Protein AF-A0A7C2KUP7-F1 (afdb_monomer_lite)

Foldseek 3Di:
DDDDDLLSLLLVLLLCCVVVVDPVSLVVSLVSCLVCVVVDPPVVSCVSCVVSVSNVSVVVSVVPRDDD

Radius of gyration: 11.1 Å; chains: 1; bounding box: 29×22×29 Å

pLDDT: mean 90.03, std 7.85, range [55.22, 96.56]

Secondary structure (DSSP, 8-state):
-PPPPHHHHHHHHHHHHHHHT-HHHHHHHHHHHHHHGGGS-HHHHHHHHHHHT-HHHHHHHHHTSPP-

Structure (mmCIF, N/CA/C/O backbone):
data_AF-A0A7C2KUP7-F1
#
_entry.id   AF-A0A7C2KUP7-F1
#
loop_
_atom_site.group_PDB
_atom_site.id
_atom_site.type_symbol
_atom_site.label_atom_id
_atom_site.label_alt_id
_atom_site.label_comp_id
_atom_site.label_asym_id
_atom_site.label_entity_id
_atom_site.label_seq_id
_atom_site.pdbx_PDB_ins_code
_atom_site.Cartn_x
_atom_site.Cartn_y
_atom_site.Cartn_z
_atom_site.occupancy
_atom_site.B_iso_or_equiv
_atom_site.auth_seq_id
_atom_site.auth_comp_id
_atom_site.auth_asym_id
_atom_site.auth_atom_id
_atom_site.pdbx_PDB_model_num
ATOM 1 N N . MET A 1 1 ? 18.649 -12.781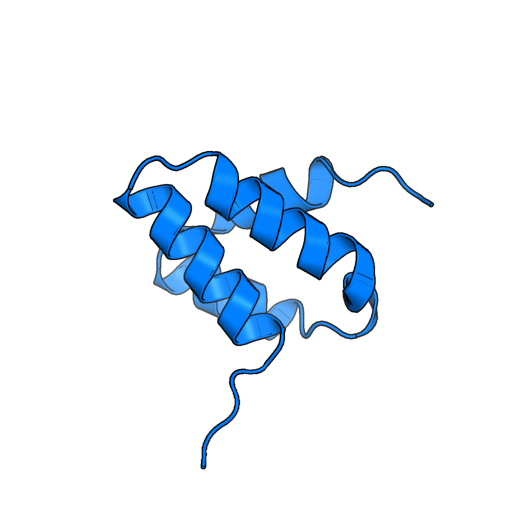 9.991 1.00 66.38 1 MET A N 1
ATOM 2 C CA . MET A 1 1 ? 17.976 -11.465 10.009 1.00 66.38 1 MET A CA 1
ATOM 3 C C . MET A 1 1 ? 16.919 -11.500 8.919 1.00 66.38 1 MET A C 1
ATOM 5 O O . MET A 1 1 ? 17.287 -11.772 7.787 1.00 66.38 1 MET A O 1
ATOM 9 N N . TYR A 1 2 ? 15.636 -11.349 9.255 1.00 77.19 2 TYR A N 1
ATOM 10 C CA . TYR A 1 2 ? 14.557 -11.308 8.260 1.00 77.19 2 TYR A CA 1
ATOM 11 C C . TYR A 1 2 ? 14.348 -9.857 7.830 1.00 77.19 2 TYR A C 1
ATOM 13 O O . TYR A 1 2 ? 14.093 -9.005 8.680 1.00 77.19 2 TYR A O 1
ATOM 21 N N . LEU A 1 3 ? 14.505 -9.580 6.535 1.00 80.25 3 LEU A N 1
ATOM 22 C CA . LEU A 1 3 ? 14.175 -8.286 5.951 1.00 80.25 3 LEU A CA 1
ATOM 23 C C . LEU A 1 3 ? 12.777 -8.404 5.327 1.00 80.25 3 LEU A C 1
ATOM 25 O O . LEU A 1 3 ? 12.563 -9.352 4.570 1.00 80.25 3 LEU A O 1
ATOM 29 N N . PRO A 1 4 ? 11.828 -7.512 5.655 1.00 85.12 4 PRO A N 1
ATOM 30 C CA . PRO A 1 4 ? 10.503 -7.557 5.053 1.00 85.12 4 PRO A CA 1
ATOM 31 C C . PRO A 1 4 ? 10.603 -7.344 3.542 1.00 85.12 4 PRO A C 1
ATOM 33 O O . PRO A 1 4 ? 11.384 -6.510 3.075 1.00 85.12 4 PRO A O 1
ATOM 36 N N . THR A 1 5 ? 9.803 -8.098 2.793 1.00 92.25 5 THR A N 1
ATOM 37 C CA . THR A 1 5 ? 9.646 -7.892 1.349 1.00 92.25 5 THR A CA 1
ATOM 38 C C . THR A 1 5 ? 8.877 -6.598 1.071 1.00 92.25 5 THR A C 1
ATOM 40 O O . THR A 1 5 ? 8.276 -6.003 1.974 1.00 92.25 5 THR A O 1
ATOM 43 N N . ALA A 1 6 ? 8.884 -6.129 -0.180 1.00 93.38 6 ALA A N 1
ATOM 44 C CA . ALA A 1 6 ? 8.090 -4.960 -0.558 1.00 93.38 6 ALA A CA 1
ATOM 45 C C . ALA A 1 6 ? 6.586 -5.225 -0.350 1.00 93.38 6 ALA A C 1
ATOM 47 O O . ALA A 1 6 ? 5.848 -4.337 0.080 1.00 93.38 6 ALA A O 1
ATOM 48 N N . GLU A 1 7 ? 6.159 -6.465 -0.565 1.00 94.25 7 GLU A N 1
ATOM 49 C CA . GLU A 1 7 ? 4.814 -6.962 -0.325 1.00 94.25 7 GLU A CA 1
ATOM 50 C C . GLU A 1 7 ? 4.446 -6.874 1.157 1.00 94.25 7 GLU A C 1
ATOM 52 O O . GLU A 1 7 ? 3.406 -6.311 1.499 1.00 94.25 7 GLU A O 1
ATOM 57 N N . ASP A 1 8 ? 5.318 -7.351 2.049 1.00 94.12 8 ASP A N 1
ATOM 58 C CA . ASP A 1 8 ? 5.082 -7.300 3.498 1.00 94.12 8 ASP A CA 1
ATOM 59 C C . ASP A 1 8 ? 4.969 -5.854 4.003 1.00 94.12 8 ASP A C 1
ATOM 61 O O . ASP A 1 8 ? 4.160 -5.555 4.893 1.00 94.12 8 ASP A O 1
ATOM 65 N N . VAL A 1 9 ? 5.746 -4.935 3.417 1.00 93.88 9 VAL A N 1
ATOM 66 C CA . VAL A 1 9 ? 5.647 -3.496 3.700 1.00 93.88 9 VAL A CA 1
ATOM 67 C C . VAL A 1 9 ? 4.281 -2.959 3.272 1.00 93.88 9 VAL A C 1
ATOM 69 O O . VAL A 1 9 ? 3.619 -2.299 4.076 1.00 93.88 9 VAL A O 1
ATOM 72 N N . VAL A 1 10 ? 3.823 -3.264 2.054 1.00 94.88 10 VAL A N 1
ATOM 73 C CA . VAL A 1 10 ? 2.498 -2.846 1.560 1.00 94.88 10 VAL A CA 1
ATOM 74 C C . VAL A 1 10 ? 1.381 -3.418 2.440 1.00 94.88 10 VAL A C 1
ATOM 76 O O . VAL A 1 10 ? 0.534 -2.659 2.913 1.00 94.88 10 VAL A O 1
ATOM 79 N N . ILE A 1 11 ? 1.406 -4.719 2.742 1.00 95.31 11 ILE A N 1
ATOM 80 C CA . ILE A 1 11 ? 0.414 -5.406 3.590 1.00 95.31 11 ILE A CA 1
ATOM 81 C C . ILE A 1 11 ? 0.327 -4.741 4.967 1.00 95.31 11 ILE A C 1
ATOM 83 O O . ILE A 1 11 ? -0.772 -4.447 5.449 1.00 95.31 11 ILE A O 1
ATOM 87 N N . SER A 1 12 ? 1.479 -4.461 5.582 1.00 94.62 12 SER A N 1
ATOM 88 C CA . SER A 1 12 ? 1.555 -3.823 6.900 1.00 94.62 12 SER A CA 1
ATOM 89 C C . SER A 1 12 ? 0.990 -2.404 6.876 1.00 94.62 12 SER A C 1
ATOM 91 O O . SER A 1 12 ? 0.230 -2.020 7.766 1.00 94.62 12 SER A O 1
ATOM 93 N N . LYS A 1 13 ? 1.305 -1.634 5.832 1.00 94.12 13 LYS A N 1
ATOM 94 C CA . LYS A 1 13 ? 0.832 -0.258 5.660 1.00 94.12 13 LYS A CA 1
ATOM 95 C C . LYS A 1 13 ? -0.677 -0.177 5.454 1.00 94.12 13 LYS A C 1
ATOM 97 O O . LYS A 1 13 ? -1.332 0.641 6.100 1.00 94.12 13 LYS A O 1
ATOM 102 N N . LEU A 1 14 ? -1.246 -1.063 4.639 1.00 94.62 14 LEU A N 1
ATOM 103 C CA . LEU A 1 14 ? -2.697 -1.146 4.450 1.00 94.62 14 LEU A CA 1
ATOM 104 C C . LEU A 1 14 ? -3.412 -1.503 5.759 1.00 94.62 14 LEU A C 1
ATOM 106 O O . LEU A 1 14 ? -4.406 -0.868 6.119 1.00 94.62 14 LEU A O 1
ATOM 110 N N . ARG A 1 15 ? -2.856 -2.447 6.529 1.00 94.19 15 ARG A N 1
ATOM 111 C CA . ARG A 1 15 ? -3.370 -2.815 7.855 1.00 94.19 15 ARG A CA 1
ATOM 112 C C . ARG A 1 15 ? -3.336 -1.643 8.836 1.00 94.19 15 ARG A C 1
ATOM 114 O O . ARG A 1 15 ? -4.320 -1.397 9.531 1.00 94.19 15 ARG A O 1
ATOM 121 N N . TRP A 1 16 ? -2.230 -0.900 8.898 1.00 92.94 16 TRP A N 1
ATOM 122 C CA . TRP A 1 16 ? -2.113 0.272 9.774 1.00 92.94 16 TRP A CA 1
ATOM 123 C C . TRP A 1 16 ? -3.037 1.409 9.353 1.00 92.94 16 TRP A C 1
ATOM 125 O O . TRP A 1 16 ? -3.623 2.064 10.216 1.00 92.94 16 TRP A O 1
ATOM 135 N N . SER A 1 17 ? -3.217 1.616 8.048 1.00 92.19 17 SER A N 1
ATOM 136 C CA . SER A 1 17 ? -4.175 2.594 7.542 1.00 92.19 17 SER A CA 1
ATOM 137 C C . SER A 1 17 ? -5.601 2.248 7.977 1.00 92.19 17 SER A C 1
ATOM 139 O O . SER A 1 17 ? -6.304 3.120 8.486 1.00 92.19 17 SER A O 1
ATOM 141 N N . GLN A 1 18 ? -5.992 0.971 7.895 1.00 91.19 18 GLN A N 1
ATOM 142 C CA . GLN A 1 18 ? -7.301 0.501 8.351 1.00 91.19 18 GLN A CA 1
ATOM 143 C C . GLN A 1 18 ? -7.490 0.649 9.868 1.00 91.19 18 GLN A C 1
ATOM 145 O O . GLN A 1 18 ? -8.508 1.175 10.314 1.00 91.19 18 GLN A O 1
ATOM 150 N N . GLN A 1 19 ? -6.516 0.205 10.668 1.00 89.44 19 GLN A N 1
ATOM 151 C CA . GLN A 1 19 ? -6.621 0.202 12.133 1.00 89.44 19 GLN A CA 1
ATOM 152 C C . GLN A 1 19 ? -6.512 1.604 12.738 1.00 89.44 19 GLN A C 1
ATOM 154 O O . GLN A 1 19 ? -7.253 1.950 13.654 1.00 89.44 19 GLN A O 1
ATOM 159 N N . GLY A 1 20 ? -5.585 2.416 12.232 1.00 84.62 20 GLY A N 1
ATOM 160 C CA . GLY A 1 20 ? -5.308 3.752 12.750 1.00 84.62 20 GLY A CA 1
ATOM 161 C C . GLY A 1 20 ? -6.067 4.874 12.042 1.00 84.62 20 GLY A C 1
ATOM 162 O O . GLY A 1 20 ? -5.898 6.029 12.428 1.00 84.62 20 GLY A O 1
ATOM 163 N N . LYS A 1 21 ? -6.841 4.573 10.985 1.00 76.50 21 LYS A N 1
ATOM 164 C CA . LYS A 1 21 ? -7.443 5.561 10.063 1.00 76.50 21 LYS A CA 1
ATOM 165 C C . LYS A 1 21 ? -6.421 6.585 9.546 1.00 76.50 21 LYS A C 1
ATOM 167 O O . LYS A 1 21 ? -6.721 7.766 9.374 1.00 76.50 21 LYS A O 1
ATOM 172 N N . ARG A 1 22 ? -5.177 6.144 9.331 1.00 80.69 22 ARG A N 1
ATOM 173 C CA . ARG A 1 22 ? -4.060 7.016 8.945 1.00 80.69 22 ARG A CA 1
ATOM 174 C C . ARG A 1 22 ? -3.970 7.080 7.427 1.00 80.69 22 ARG A C 1
ATOM 176 O O . ARG A 1 22 ? -3.508 6.140 6.783 1.00 80.69 22 ARG A O 1
ATOM 183 N N . ALA A 1 23 ? -4.360 8.221 6.863 1.00 83.19 23 ALA A N 1
ATOM 184 C CA . ALA A 1 23 ? -4.250 8.483 5.426 1.00 83.19 23 ALA A CA 1
ATOM 185 C C . ALA A 1 23 ? -2.793 8.420 4.923 1.00 83.19 23 ALA A C 1
ATOM 187 O O . ALA A 1 23 ? -2.539 8.016 3.792 1.00 83.19 23 ALA A O 1
ATOM 188 N N . LYS A 1 24 ? -1.821 8.758 5.785 1.00 88.44 24 LYS A N 1
ATOM 189 C CA . LYS A 1 24 ? -0.393 8.698 5.447 1.00 88.44 24 LYS A CA 1
ATOM 190 C C . LYS A 1 24 ? 0.084 7.277 5.130 1.00 88.44 24 LYS A C 1
ATOM 192 O O . LYS A 1 24 ? 0.840 7.103 4.186 1.00 88.44 24 LYS A O 1
ATOM 197 N N . ASP A 1 25 ? -0.372 6.269 5.874 1.00 91.06 25 ASP A N 1
ATOM 198 C CA . ASP A 1 25 ? 0.065 4.888 5.638 1.00 91.06 25 ASP A CA 1
ATOM 199 C C . ASP A 1 25 ? -0.470 4.338 4.303 1.00 91.06 25 ASP A C 1
ATOM 201 O O . ASP A 1 25 ? 0.232 3.589 3.627 1.00 91.06 25 ASP A O 1
ATOM 205 N N . LEU A 1 26 ? -1.657 4.778 3.868 1.00 90.88 26 LEU A N 1
ATOM 206 C CA . LEU A 1 26 ? -2.181 4.462 2.534 1.00 90.88 26 LEU A CA 1
ATOM 207 C C . LEU A 1 26 ? -1.344 5.118 1.425 1.00 90.88 26 LEU A C 1
ATOM 209 O O . LEU A 1 26 ? -1.023 4.471 0.430 1.00 90.88 26 LEU A O 1
ATOM 213 N N . ALA A 1 27 ? -0.943 6.379 1.611 1.00 91.38 27 ALA A N 1
ATOM 214 C CA . ALA A 1 27 ? -0.065 7.078 0.672 1.00 91.38 27 ALA A CA 1
ATOM 215 C C . ALA A 1 27 ? 1.323 6.416 0.573 1.00 91.38 27 ALA A C 1
ATOM 217 O O . ALA A 1 27 ? 1.863 6.273 -0.523 1.00 91.38 27 ALA A O 1
ATOM 218 N N . ASP A 1 28 ? 1.879 5.955 1.697 1.00 92.38 28 ASP A N 1
ATOM 219 C CA . ASP A 1 28 ? 3.137 5.204 1.714 1.00 92.38 28 ASP A CA 1
ATOM 220 C C . ASP A 1 28 ? 3.006 3.877 0.942 1.00 92.38 28 ASP A C 1
ATOM 222 O O . ASP A 1 28 ? 3.864 3.568 0.115 1.00 92.38 28 ASP A O 1
ATOM 226 N N . ALA A 1 29 ? 1.924 3.115 1.159 1.00 93.69 29 ALA A N 1
ATOM 227 C CA . ALA A 1 29 ? 1.657 1.881 0.411 1.00 93.69 29 ALA A CA 1
AT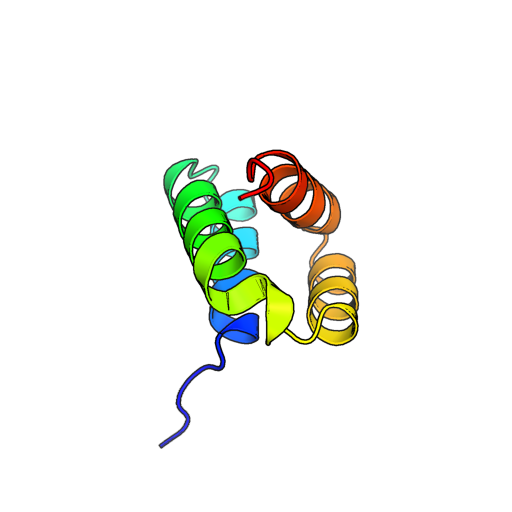OM 228 C C . ALA A 1 29 ? 1.556 2.149 -1.097 1.00 93.69 29 ALA A C 1
ATOM 230 O O . ALA A 1 29 ? 2.186 1.459 -1.897 1.00 93.69 29 ALA A O 1
ATOM 231 N N . ARG A 1 30 ? 0.826 3.202 -1.481 1.00 93.00 30 ARG A N 1
ATOM 232 C CA . ARG A 1 30 ? 0.709 3.648 -2.873 1.00 93.00 30 ARG A CA 1
ATOM 233 C C . ARG A 1 30 ? 2.074 3.947 -3.490 1.00 93.00 30 ARG A C 1
ATOM 235 O O . ARG A 1 30 ? 2.326 3.520 -4.610 1.00 93.00 30 ARG A O 1
ATOM 242 N N . ASN A 1 31 ? 2.952 4.659 -2.786 1.00 92.81 31 ASN A N 1
ATOM 243 C CA . ASN A 1 31 ? 4.280 4.997 -3.305 1.00 92.81 31 ASN A CA 1
A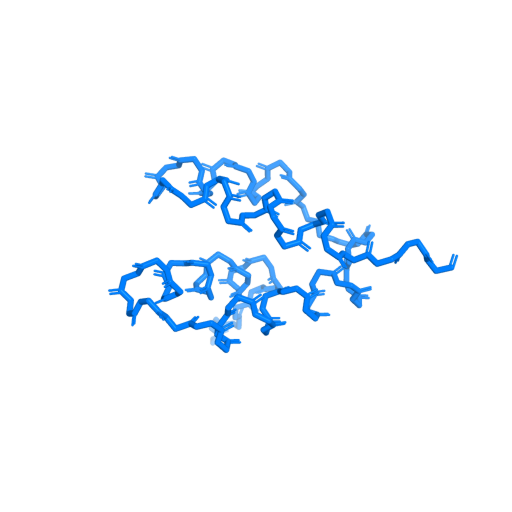TOM 244 C C . ASN A 1 31 ? 5.140 3.750 -3.544 1.00 92.81 31 ASN A C 1
ATOM 246 O O . ASN A 1 31 ? 5.823 3.665 -4.561 1.00 92.81 31 ASN A O 1
ATOM 250 N N . VAL A 1 32 ? 5.077 2.760 -2.646 1.00 93.38 32 VAL A N 1
ATOM 251 C CA . VAL A 1 32 ? 5.773 1.479 -2.848 1.00 93.38 32 VAL A CA 1
ATOM 252 C C . VAL A 1 32 ? 5.227 0.760 -4.079 1.00 93.38 32 VAL A C 1
ATOM 254 O O . VAL A 1 32 ? 6.011 0.325 -4.920 1.00 93.38 32 VAL A O 1
ATOM 257 N N . ILE A 1 33 ? 3.901 0.697 -4.225 1.00 93.62 33 ILE A N 1
ATOM 258 C CA . ILE A 1 33 ? 3.250 0.094 -5.393 1.00 93.62 33 ILE A CA 1
ATOM 259 C C . ILE A 1 33 ? 3.623 0.839 -6.683 1.00 93.62 33 ILE A C 1
ATOM 261 O O . ILE A 1 33 ? 3.880 0.200 -7.694 1.00 93.62 33 ILE A O 1
ATOM 265 N N . ALA A 1 34 ? 3.708 2.168 -6.669 1.00 92.12 34 ALA A N 1
ATOM 266 C CA . ALA A 1 34 ? 4.067 2.947 -7.854 1.00 92.12 34 ALA A CA 1
ATOM 267 C C . ALA A 1 34 ? 5.510 2.687 -8.323 1.00 92.12 34 ALA A C 1
ATOM 269 O O . ALA A 1 34 ? 5.776 2.684 -9.519 1.00 92.12 34 ALA A O 1
ATOM 270 N N . VAL A 1 35 ? 6.442 2.456 -7.392 1.00 92.19 35 VAL A N 1
ATOM 271 C CA . VAL A 1 35 ? 7.864 2.229 -7.711 1.00 92.19 35 VAL A CA 1
ATOM 272 C C . VAL A 1 35 ? 8.163 0.761 -8.019 1.00 92.19 35 VAL A C 1
ATOM 274 O O . VAL A 1 35 ? 9.027 0.461 -8.842 1.00 92.19 35 VAL A O 1
ATOM 277 N N . GLN A 1 36 ? 7.489 -0.165 -7.335 1.00 91.94 36 GLN A N 1
ATOM 278 C CA . GLN A 1 36 ? 7.800 -1.596 -7.388 1.00 91.94 36 GLN A CA 1
ATOM 279 C C . GLN A 1 36 ? 6.693 -2.442 -8.019 1.00 91.94 36 GLN A C 1
ATOM 281 O O . GLN A 1 36 ? 6.860 -3.651 -8.096 1.00 91.94 36 GLN A O 1
ATOM 286 N N . GLY A 1 37 ? 5.603 -1.838 -8.500 1.00 88.50 37 GLY A N 1
ATOM 287 C CA . GLY A 1 37 ? 4.387 -2.520 -8.955 1.00 88.50 37 GLY A CA 1
ATOM 288 C C . GLY A 1 37 ? 4.610 -3.679 -9.922 1.00 88.50 37 GLY A C 1
ATOM 289 O O . GLY A 1 37 ? 3.979 -4.719 -9.764 1.00 88.50 37 GLY A O 1
ATOM 290 N N . ASP A 1 38 ? 5.547 -3.543 -10.858 1.00 89.25 38 ASP A N 1
ATOM 291 C CA . ASP A 1 38 ? 5.864 -4.595 -11.837 1.00 89.25 38 ASP A CA 1
ATOM 292 C C . ASP A 1 38 ? 6.618 -5.791 -11.235 1.00 89.25 38 ASP A C 1
ATOM 294 O O . ASP A 1 38 ? 6.671 -6.862 -11.833 1.00 89.25 38 ASP A O 1
ATOM 298 N N . ARG A 1 39 ? 7.232 -5.607 -10.062 1.00 91.69 39 ARG A N 1
ATOM 299 C CA . ARG A 1 39 ? 7.993 -6.629 -9.329 1.00 91.69 39 ARG A CA 1
ATOM 300 C C . ARG A 1 39 ? 7.215 -7.231 -8.163 1.00 91.69 39 ARG A C 1
ATOM 302 O O . ARG A 1 39 ? 7.697 -8.198 -7.587 1.00 91.69 39 ARG A O 1
ATOM 309 N N . LEU A 1 40 ? 6.070 -6.645 -7.807 1.00 93.75 40 LEU A N 1
ATOM 310 C CA . LEU A 1 40 ? 5.250 -7.118 -6.698 1.00 93.75 40 LEU A CA 1
ATOM 311 C C . LEU A 1 4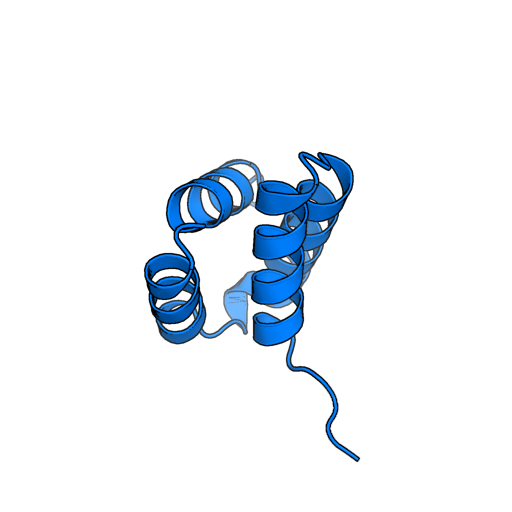0 ? 4.505 -8.396 -7.081 1.00 93.75 40 LEU A C 1
ATOM 313 O O . LEU A 1 40 ? 3.873 -8.469 -8.139 1.00 93.75 40 LEU A O 1
ATOM 317 N N . ASP A 1 41 ? 4.495 -9.364 -6.170 1.00 95.38 41 ASP A N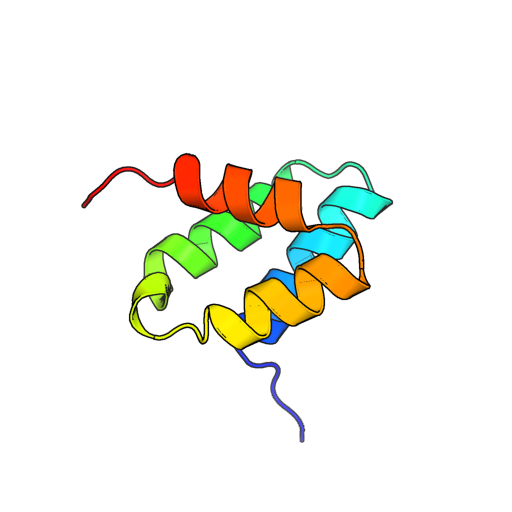 1
ATOM 318 C CA . ASP A 1 41 ? 3.580 -10.498 -6.249 1.00 95.38 41 ASP A CA 1
ATOM 319 C C . ASP A 1 41 ? 2.155 -10.048 -5.884 1.00 95.38 41 ASP A C 1
ATOM 321 O O . ASP A 1 41 ? 1.748 -9.951 -4.719 1.00 95.38 41 ASP A O 1
ATOM 325 N N . TRP A 1 42 ? 1.378 -9.737 -6.920 1.00 93.69 42 TRP A N 1
ATOM 326 C CA . TRP A 1 42 ? 0.001 -9.276 -6.781 1.00 93.69 42 TRP A CA 1
ATOM 327 C C . TRP A 1 42 ? -0.951 -10.339 -6.237 1.00 93.69 42 TRP A C 1
ATOM 329 O O . TRP A 1 42 ? -1.947 -9.977 -5.607 1.00 93.69 42 TRP A O 1
ATOM 339 N N . ASP A 1 43 ? -0.677 -11.620 -6.477 1.00 94.94 43 ASP A N 1
ATOM 340 C CA . ASP A 1 43 ? -1.522 -12.702 -5.979 1.00 94.94 43 ASP A CA 1
ATOM 341 C C . ASP A 1 43 ? -1.302 -12.883 -4.477 1.00 94.94 43 ASP A C 1
ATOM 343 O O . ASP A 1 43 ? -2.277 -12.916 -3.722 1.00 94.94 43 ASP A O 1
ATOM 347 N N . TYR A 1 44 ? -0.046 -12.842 -4.023 1.00 94.75 44 TYR A N 1
ATOM 348 C CA . TYR A 1 44 ? 0.297 -12.822 -2.600 1.00 94.75 44 TYR A CA 1
ATOM 349 C C . TYR A 1 44 ? -0.309 -11.611 -1.874 1.00 94.75 44 TYR A C 1
ATOM 351 O O . TYR A 1 44 ? -0.936 -11.764 -0.819 1.00 94.75 44 TYR A O 1
ATOM 359 N N . LEU A 1 45 ? -0.185 -10.410 -2.455 1.00 95.12 45 LEU A N 1
ATOM 360 C CA . LEU A 1 45 ? -0.775 -9.187 -1.902 1.00 95.12 45 LEU A CA 1
ATOM 361 C C . LEU A 1 45 ? -2.293 -9.293 -1.755 1.00 95.12 45 LEU A C 1
ATOM 363 O O . LEU A 1 45 ? -2.824 -8.958 -0.693 1.00 95.12 45 LEU A O 1
ATOM 367 N N . ARG A 1 46 ? -2.993 -9.755 -2.799 1.00 94.75 46 ARG A N 1
ATOM 368 C CA . ARG A 1 46 ? -4.450 -9.933 -2.769 1.00 94.75 46 ARG A CA 1
ATOM 369 C C . ARG A 1 46 ? -4.865 -10.945 -1.714 1.00 94.75 46 ARG A C 1
ATOM 371 O O . ARG A 1 46 ? -5.759 -10.654 -0.922 1.00 94.75 46 ARG A O 1
ATOM 378 N N . ASP A 1 47 ? -4.194 -12.091 -1.646 1.00 96.56 47 ASP A N 1
ATOM 379 C CA . ASP A 1 47 ? -4.534 -13.138 -0.685 1.00 96.56 47 ASP A CA 1
ATOM 380 C C . ASP A 1 47 ? -4.375 -12.673 0.763 1.00 96.56 47 ASP A C 1
ATOM 382 O O . ASP A 1 47 ? -5.261 -12.905 1.592 1.00 96.56 47 ASP A O 1
ATOM 386 N N . TRP A 1 48 ? -3.287 -11.968 1.077 1.00 96.25 48 TRP A N 1
ATOM 387 C CA . TRP A 1 48 ? -3.091 -11.406 2.411 1.00 96.25 48 TRP A CA 1
ATOM 388 C C . TRP A 1 48 ? -4.045 -10.261 2.715 1.00 96.25 48 TRP A C 1
ATOM 390 O O . TRP A 1 48 ? -4.637 -10.245 3.796 1.00 96.25 48 TRP A O 1
ATOM 400 N N . CYS A 1 49 ? -4.258 -9.345 1.769 1.00 95.31 49 CYS A N 1
ATOM 401 C CA . CYS A 1 49 ? -5.212 -8.253 1.940 1.00 95.31 49 CYS A CA 1
ATOM 402 C C . CYS A 1 49 ? -6.634 -8.771 2.167 1.00 95.31 49 CYS A C 1
ATOM 404 O O . CYS A 1 49 ? -7.335 -8.242 3.028 1.00 95.31 49 CYS A O 1
ATOM 406 N N . ARG A 1 50 ? -7.040 -9.840 1.476 1.00 95.50 50 ARG A N 1
ATOM 407 C CA . ARG A 1 50 ? -8.326 -10.511 1.690 1.00 95.50 50 ARG A CA 1
ATOM 408 C C . ARG A 1 50 ? -8.426 -11.111 3.092 1.00 95.50 50 ARG A C 1
ATOM 410 O O . ARG A 1 50 ? -9.427 -10.901 3.771 1.00 95.50 50 ARG A O 1
ATOM 417 N N . ARG A 1 51 ? -7.379 -11.797 3.569 1.00 95.62 51 ARG A N 1
ATOM 418 C CA . ARG A 1 51 ? -7.340 -12.398 4.921 1.00 95.62 51 ARG A CA 1
ATOM 419 C C . ARG A 1 51 ? -7.489 -11.368 6.041 1.00 95.62 51 ARG A C 1
ATOM 421 O O . ARG A 1 51 ? -8.093 -11.679 7.062 1.00 95.62 51 ARG A O 1
ATOM 428 N N . GLN A 1 52 ? -6.948 -10.164 5.862 1.00 93.81 52 GLN A N 1
ATOM 429 C CA . GLN A 1 52 ? -7.026 -9.086 6.857 1.00 93.81 52 GLN A CA 1
ATOM 430 C C . GLN A 1 52 ? -8.123 -8.044 6.576 1.00 93.81 52 GLN A C 1
ATOM 432 O O . GLN A 1 52 ? -8.276 -7.106 7.351 1.00 93.81 52 GLN A O 1
ATOM 437 N N . GLY A 1 53 ? -8.886 -8.192 5.487 1.00 94.81 53 GLY A N 1
ATOM 438 C CA . GLY A 1 53 ? -9.983 -7.291 5.125 1.00 94.81 53 GLY A CA 1
ATOM 439 C C . GLY A 1 53 ? -9.554 -5.916 4.595 1.00 94.81 53 GLY A C 1
ATOM 440 O O . GLY A 1 53 ? -10.314 -4.960 4.726 1.00 94.81 53 GLY A O 1
ATOM 441 N N . THR A 1 54 ? -8.359 -5.785 4.011 1.00 95.38 54 THR A N 1
ATOM 442 C CA . THR A 1 54 ? -7.830 -4.528 3.436 1.00 95.38 54 THR A CA 1
ATOM 443 C C . THR A 1 54 ? -7.843 -4.500 1.906 1.00 95.38 54 THR A C 1
ATOM 445 O O . THR A 1 54 ? -7.193 -3.649 1.306 1.00 95.38 54 THR A O 1
ATOM 448 N N . GLU A 1 55 ? -8.550 -5.422 1.253 1.00 94.06 55 GLU A N 1
ATOM 449 C CA . GLU A 1 55 ? -8.600 -5.531 -0.215 1.00 94.06 55 GLU A CA 1
ATOM 450 C C . GLU A 1 55 ? -9.099 -4.238 -0.882 1.00 94.06 55 GLU A C 1
ATOM 452 O O . GLU A 1 55 ? -8.474 -3.742 -1.814 1.00 94.06 55 GLU A O 1
ATOM 457 N N . ALA A 1 56 ? -10.127 -3.599 -0.315 1.00 92.56 56 ALA A N 1
ATOM 458 C CA . ALA A 1 56 ? -10.623 -2.314 -0.810 1.00 92.56 56 ALA A CA 1
ATOM 459 C C . ALA A 1 56 ? -9.569 -1.189 -0.746 1.00 92.56 56 ALA A C 1
ATOM 461 O O . ALA A 1 56 ? -9.536 -0.326 -1.618 1.00 92.56 56 ALA A O 1
ATOM 462 N N . LEU A 1 57 ? -8.691 -1.204 0.266 1.00 93.00 57 LEU A N 1
ATOM 463 C CA . LEU A 1 57 ? -7.603 -0.227 0.388 1.00 93.00 57 LEU A CA 1
ATOM 464 C C . LEU A 1 57 ? -6.480 -0.505 -0.618 1.00 93.00 57 LEU A C 1
ATOM 466 O O . LEU A 1 57 ? -5.878 0.437 -1.126 1.00 93.00 57 LEU A O 1
ATOM 470 N N . LEU A 1 58 ? -6.202 -1.780 -0.915 1.00 94.25 58 LEU A N 1
ATOM 471 C CA . LEU A 1 58 ? -5.251 -2.163 -1.961 1.00 94.25 58 LEU A CA 1
ATOM 472 C C . LEU A 1 58 ? -5.732 -1.675 -3.336 1.00 94.25 58 LEU A C 1
ATOM 474 O O . LEU A 1 58 ? -4.952 -1.093 -4.091 1.00 94.25 58 LEU A O 1
ATOM 478 N N . ASP A 1 59 ? -7.016 -1.871 -3.636 1.00 92.88 59 ASP A N 1
ATOM 479 C CA . ASP A 1 59 ? -7.631 -1.420 -4.885 1.00 92.88 59 ASP A CA 1
ATOM 480 C C . ASP A 1 59 ? -7.639 0.105 -5.012 1.00 92.88 59 ASP A C 1
ATOM 482 O O . ASP A 1 59 ? -7.302 0.632 -6.074 1.00 92.88 59 ASP A O 1
ATOM 486 N N . ASP A 1 60 ? -7.986 0.821 -3.940 1.00 91.75 60 ASP A N 1
ATOM 487 C CA . ASP A 1 60 ? -7.944 2.286 -3.908 1.00 91.75 60 ASP A CA 1
ATOM 488 C C . ASP A 1 60 ? -6.520 2.809 -4.140 1.00 91.75 60 ASP A C 1
ATOM 490 O O . ASP A 1 60 ? -6.283 3.628 -5.036 1.00 91.75 60 ASP A O 1
ATOM 494 N N . ALA A 1 61 ? -5.541 2.247 -3.420 1.00 92.00 61 ALA A N 1
ATOM 495 C CA . ALA A 1 61 ? -4.134 2.582 -3.601 1.00 92.00 61 ALA A CA 1
ATOM 496 C C . ALA A 1 61 ? -3.700 2.367 -5.055 1.00 92.00 61 ALA A C 1
ATOM 498 O O . ALA A 1 61 ? -3.117 3.272 -5.649 1.00 92.00 61 ALA A O 1
ATOM 499 N N . ARG A 1 62 ? -4.045 1.223 -5.660 1.00 90.44 62 ARG A N 1
ATOM 500 C CA . ARG A 1 62 ? -3.698 0.893 -7.048 1.00 90.44 62 ARG A CA 1
ATOM 501 C C . ARG A 1 62 ? -4.365 1.820 -8.064 1.00 90.44 62 ARG A C 1
ATOM 503 O O . ARG A 1 62 ? -3.692 2.286 -8.977 1.00 90.44 62 ARG A O 1
ATOM 510 N N . ARG A 1 63 ? -5.662 2.108 -7.919 1.00 89.50 63 ARG A N 1
ATOM 511 C CA . ARG A 1 63 ? -6.407 3.004 -8.829 1.00 89.50 63 ARG A CA 1
ATOM 512 C C . ARG A 1 63 ? -5.918 4.442 -8.766 1.00 89.50 63 ARG A C 1
ATOM 514 O O . ARG A 1 63 ? -6.016 5.165 -9.750 1.00 89.50 63 ARG A O 1
ATOM 521 N N . SER A 1 64 ? -5.413 4.861 -7.610 1.00 86.94 64 SER A N 1
ATOM 522 C CA . SER A 1 64 ? -4.928 6.222 -7.421 1.00 86.94 64 SER A CA 1
ATOM 523 C C . SER A 1 64 ? -3.591 6.496 -8.121 1.00 86.94 64 SER A C 1
ATOM 525 O O . SER A 1 64 ? -3.224 7.661 -8.269 1.00 86.94 64 SER A O 1
ATOM 527 N N . IL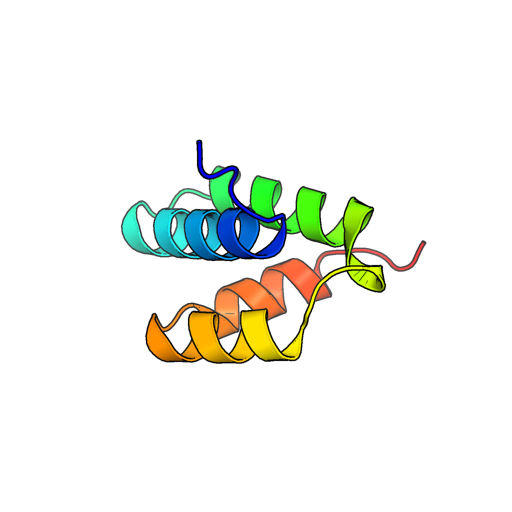E A 1 65 ? -2.858 5.460 -8.552 1.00 85.94 65 ILE A N 1
ATOM 528 C CA . ILE A 1 65 ? -1.576 5.592 -9.254 1.00 85.94 65 ILE A CA 1
ATOM 529 C C . ILE A 1 65 ? -1.857 5.968 -10.717 1.00 85.94 65 ILE A C 1
ATOM 531 O O . ILE A 1 65 ? -2.495 5.187 -11.425 1.00 85.94 65 ILE A O 1
ATOM 535 N N . PRO A 1 66 ? -1.407 7.146 -11.189 1.00 73.19 66 PRO A N 1
ATOM 536 C CA . PRO A 1 66 ? -1.520 7.499 -12.597 1.00 73.19 66 PRO A CA 1
ATOM 537 C C . PRO A 1 66 ? -0.702 6.513 -13.443 1.00 73.19 66 PRO A C 1
ATOM 539 O O . PRO A 1 66 ? 0.382 6.121 -13.000 1.00 73.19 66 PRO A O 1
ATOM 542 N N . PRO A 1 67 ? -1.169 6.128 -14.645 1.00 63.00 67 PRO A N 1
ATOM 543 C CA . PRO A 1 67 ? -0.296 5.462 -15.603 1.00 63.00 67 PRO A CA 1
ATOM 544 C C . PRO A 1 67 ? 0.910 6.374 -15.883 1.00 63.00 67 PRO A C 1
ATOM 546 O O . PRO A 1 67 ? 0.727 7.578 -16.082 1.00 63.00 67 PRO A O 1
ATOM 549 N N . LEU A 1 68 ? 2.117 5.803 -15.807 1.00 55.22 68 LEU A N 1
ATOM 550 C CA . LEU A 1 68 ? 3.370 6.480 -16.162 1.00 55.22 68 LEU A CA 1
ATOM 551 C C . LEU A 1 68 ? 3.392 6.860 -17.646 1.00 55.22 68 LEU A C 1
ATOM 553 O O . LEU A 1 68 ? 2.897 6.050 -18.464 1.00 55.22 68 LEU A O 1
#

Sequence (68 aa):
MYLPTAEDVVISKLRWSQQGKRAKDLADARNVIAVQGDRLDWDYLRDWCRRQGTEALLDDARRSIPPL

=== Feature glossary ===
Legend for the data blocks above and below:

— What the protein is —

Sequence gives the chain of amino acids in standard one-letter code (A=alanine, C=cysteine, …, Y=tyrosine), read N→C. It is the only feature that is directly encoded by the gene; all structural features are derived from the folded form of this sequence.

The annotation block draws on four external resources. InterPro: which protein families and domains the sequence belongs to. GO: standardized terms for what the protein does, what process it participates in, and where in the cell it acts. CATH: which structural fold it has in the CATH hierarchy. Organism: the species of origin.

— Where its atoms are —

Atomic coordinates in PDBx/mmCIF format — the same representation the Protein Data Bank distributes. Each line of the _atom_site loop places one backbone atom in Cartesian space (units: ångströms, origin: arbitrary).

Six rendered views show the 3D structure from the faces of a cube — i.e. along ±x, ±y, ±z. Rendering representation is drawn randomly per protein from cartoon (secondary-structure ribbons), sticks (backbone bonds), or molecular surface; coloring is either N→C rainbow (blue at the N-terminus through red at the C-terminus) or one color per chain.

— Local backbone conformation —

DSSP 8-state secondary structure assigns each residue one of H (α-helix), G (3₁₀-helix), I (π-helix), E (extended β-strand), B (isolated β-bridge), T (hydrogen-bonded turn), S (bend), or '-' (coil). The assignment is computed from backbone hydrogen-bond geometry via the Kabsch–Sander algorithm.

P-SEA three-state annotation labels each residue as helix, strand, or coil based purely on the geometry of the Cα trace. It serves as a fallback when the full backbone (and thus DSSP) is unavailable.

φ (phi) and ψ (psi) are the two rotatable backbone dihedrals per residue: φ is the C(i-1)–N–Cα–C torsion, ψ is the N–Cα–C–N(i+1) torsion, both in degrees on (−180°, 180°]. α-helical residues cluster near (−60°, −45°); β-strand residues near (−120°, +130°). A Ramachandran plot is simply a scatter of (φ, ψ) for every residue.

— Global shape and packing —

Radius of gyration (Rg) is the root-mean-square distance of Cα atoms from their centroid — a single number for overall size and compactness. A globular domain of N residues has Rg ≈ 2.2·N^0.38 Å; an extended or disordered chain has a much larger Rg. The Cα contact count is the number of residue pairs whose Cα atoms are within 8 Å and are more than four positions apart in sequence — a standard proxy for tertiary packing density. The bounding box is the smallest axis-aligned box enclosing all Cα atoms.

Accessible surface area quantifies burial. A residue with SASA near zero is packed into the hydrophobic core; one with SASA >100 Å² sits on the surface. Computed here via the Shrake–Rupley numerical algorithm with a 1.4 Å probe.

The contact map is a binary N×N matrix image: pixel (i, j) is dark where Cα_i and Cα_j are within 8 Å and |i−j|>4. Because the |i−j|>4 filter removes local helical contacts, off-diagonal stripes parallel to the main diagonal indicate parallel β-sheets; stripes perpendicular to it indicate antiparallel β-sheets. The Ramachandran plot scatters every residue's (φ, ψ) pair against the sterically allowed regions. The PAE heatmap renders the predicted-aligned-error matrix.

— Structural neighborhood —

A 3Di character summarizes, for each residue, the relative orientation of the Cα frame of its nearest spatial neighbor. Because it encodes fold topology rather than chemistry, 3Di alignments detect remote structural similarity that sequence alignment misses.

Structural nearest neighbors (via Foldseek easy-search vs the PDB). Reported per hit: target PDB id, E-value, and alignment TM-score. A TM-score above ~0.5 is the conventional threshold for 'same fold'.

— Confidence and disorder —

For AlphaFold models, the B-factor field carries pLDDT — the model's own estimate of local accuracy on a 0–100 scale. Regions with pLDDT<50 should be treated as essentially unmodeled; they often correspond to intrinsically disordered segments.

B-factor (Debye–Waller factor) reflects atomic displacement in the crystal lattice. It is an experimental observable (units Å²), not a prediction; low values mean the atom is pinned down, high values mean it moves or is heterogeneous across the crystal.

Predicted Aligned Error (PAE) is an AlphaFold confidence matrix: entry (i, j) is the expected error in the position of residue j, in ångströms, when the prediction is superimposed on the true structure at residue i. Low PAE within a block of residues means that block is internally rigid and well-predicted; high PAE between two blocks means their relative placement is uncertain even if each block individually is confident.